Protein AF-A0A165PP33-F1 (afdb_monomer)

Sequence (70 aa):
MGAPLQTRNHILVEYLEFERYRSTLRNASLQVSLTDLLGTREGIAAIAKFIQRSGAFARPATLDVRDHDD

Structure (mmCIF, N/CA/C/O backbone):
data_AF-A0A165PP33-F1
#
_entry.id   AF-A0A165PP33-F1
#
loop_
_atom_site.group_PDB
_atom_site.id
_atom_site.type_symbol
_atom_site.label_atom_id
_atom_site.label_alt_id
_atom_site.label_comp_id
_atom_site.label_asym_id
_atom_site.label_entity_id
_atom_site.label_seq_id
_atom_site.pdbx_PDB_i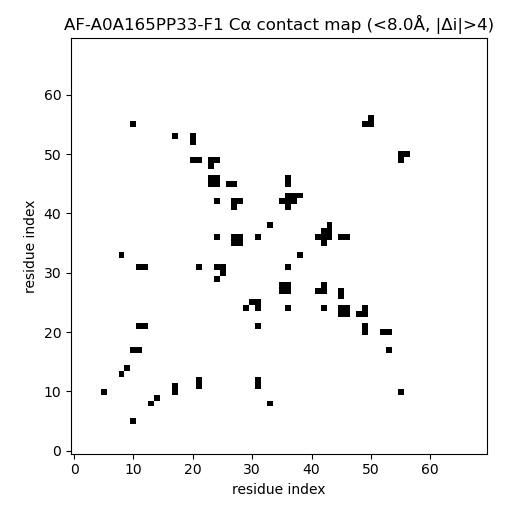ns_code
_atom_site.Cartn_x
_atom_site.Cartn_y
_atom_site.Cartn_z
_atom_site.occupancy
_atom_site.B_iso_or_equiv
_atom_site.auth_seq_id
_atom_site.auth_comp_id
_atom_site.auth_asym_id
_atom_site.auth_atom_id
_atom_site.pdbx_PDB_model_num
ATOM 1 N N . MET A 1 1 ? 23.749 1.554 -16.034 1.00 46.16 1 MET A N 1
ATOM 2 C CA . MET A 1 1 ? 22.595 2.204 -15.377 1.00 46.16 1 MET A CA 1
ATOM 3 C C . MET A 1 1 ? 21.903 1.148 -14.531 1.00 46.16 1 MET A C 1
ATOM 5 O O . MET A 1 1 ? 21.429 0.175 -15.100 1.00 46.16 1 MET A O 1
ATOM 9 N N . GLY A 1 2 ? 21.952 1.260 -13.202 1.00 54.53 2 GLY A N 1
ATOM 10 C CA . GLY A 1 2 ? 21.269 0.313 -12.313 1.00 54.53 2 GLY A CA 1
ATOM 11 C C . GLY A 1 2 ? 19.758 0.522 -12.373 1.00 54.53 2 GLY A C 1
ATOM 12 O O . GLY A 1 2 ? 19.311 1.664 -12.480 1.00 54.53 2 GLY A O 1
ATOM 13 N N . ALA A 1 3 ? 18.980 -0.561 -12.341 1.00 61.91 3 ALA A N 1
ATOM 14 C CA . ALA A 1 3 ? 17.526 -0.460 -12.267 1.00 61.91 3 ALA A CA 1
ATOM 15 C C . ALA A 1 3 ? 17.131 0.360 -11.020 1.00 61.91 3 ALA A C 1
ATOM 17 O O . ALA A 1 3 ? 17.734 0.153 -9.961 1.00 61.91 3 ALA A O 1
ATOM 18 N N . PRO A 1 4 ? 16.153 1.281 -11.112 1.00 63.91 4 PRO A N 1
ATOM 19 C CA . PRO A 1 4 ? 15.664 1.994 -9.941 1.00 63.91 4 PRO A CA 1
ATOM 20 C C . PRO A 1 4 ? 15.217 0.972 -8.896 1.00 63.91 4 PRO A C 1
ATOM 22 O O . PRO A 1 4 ? 14.419 0.084 -9.203 1.00 63.91 4 PRO A O 1
ATOM 25 N N . LEU A 1 5 ? 15.744 1.072 -7.673 1.00 66.50 5 LEU A N 1
ATOM 26 C CA . LEU A 1 5 ? 15.327 0.203 -6.580 1.00 66.50 5 LEU A CA 1
ATOM 27 C C . LEU A 1 5 ? 13.848 0.479 -6.292 1.00 66.50 5 LEU A C 1
ATOM 29 O O . LEU A 1 5 ? 13.501 1.482 -5.668 1.00 66.50 5 LEU A O 1
ATOM 33 N N . GLN A 1 6 ? 12.971 -0.408 -6.755 1.00 69.06 6 GLN A N 1
ATOM 34 C CA . GLN A 1 6 ? 11.546 -0.320 -6.472 1.00 69.06 6 GLN A CA 1
ATOM 35 C C . GLN A 1 6 ? 11.305 -0.726 -5.017 1.00 69.06 6 GLN A C 1
ATOM 37 O O . GLN A 1 6 ? 11.099 -1.893 -4.685 1.00 69.06 6 GLN A O 1
ATOM 42 N N . THR A 1 7 ? 11.384 0.252 -4.118 1.00 81.31 7 THR A N 1
ATOM 43 C CA . THR A 1 7 ? 11.068 0.043 -2.705 1.00 81.31 7 THR A CA 1
ATOM 44 C C . THR A 1 7 ? 9.565 -0.167 -2.519 1.00 81.31 7 THR A C 1
ATOM 46 O O . THR A 1 7 ? 8.747 0.216 -3.358 1.00 81.31 7 THR A O 1
ATOM 49 N N . ARG A 1 8 ? 9.171 -0.749 -1.380 1.00 81.12 8 ARG A N 1
ATOM 50 C CA . ARG A 1 8 ? 7.749 -0.905 -1.025 1.00 81.12 8 ARG A CA 1
ATOM 51 C C . ARG A 1 8 ? 7.008 0.436 -1.026 1.00 81.12 8 ARG A C 1
ATOM 53 O O . ARG A 1 8 ? 5.887 0.493 -1.518 1.00 81.12 8 ARG A O 1
ATOM 60 N N . ASN A 1 9 ? 7.647 1.499 -0.528 1.00 82.00 9 ASN A N 1
ATOM 61 C CA . 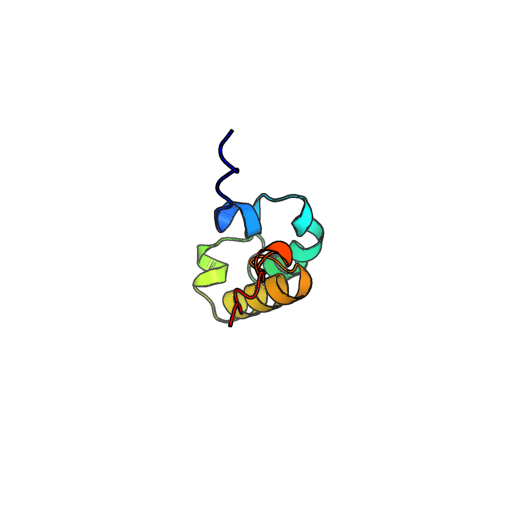ASN A 1 9 ? 7.090 2.851 -0.571 1.00 82.00 9 ASN A CA 1
ATOM 62 C C . ASN A 1 9 ? 6.899 3.321 -2.014 1.00 82.00 9 ASN A C 1
ATOM 64 O O . ASN A 1 9 ? 5.823 3.783 -2.373 1.00 82.00 9 ASN A O 1
ATOM 68 N N . HIS A 1 10 ? 7.908 3.107 -2.858 1.00 79.94 10 HIS A N 1
ATOM 69 C CA . HIS A 1 10 ? 7.834 3.494 -4.257 1.00 79.94 10 HIS A CA 1
ATOM 70 C C . HIS A 1 10 ? 6.663 2.815 -4.976 1.00 79.94 10 HIS A C 1
ATOM 72 O O . HIS A 1 10 ? 5.825 3.479 -5.575 1.00 79.94 10 HIS A O 1
ATOM 78 N N . ILE A 1 11 ? 6.545 1.493 -4.844 1.00 82.50 11 ILE A N 1
ATOM 79 C CA . ILE A 1 11 ? 5.481 0.707 -5.481 1.00 82.50 11 ILE A CA 1
ATOM 80 C C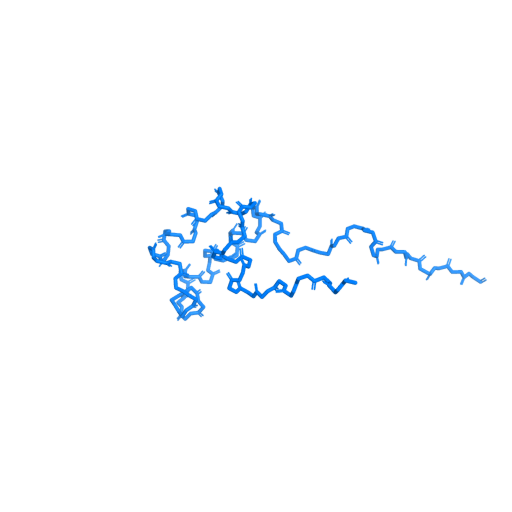 . ILE A 1 11 ? 4.092 1.131 -4.981 1.00 82.50 11 ILE A C 1
ATOM 82 O O . ILE A 1 11 ? 3.173 1.313 -5.777 1.00 82.50 11 ILE A O 1
ATOM 86 N N . LEU A 1 12 ? 3.917 1.305 -3.670 1.00 80.75 12 LEU A N 1
ATOM 87 C CA . LEU A 1 12 ? 2.597 1.564 -3.091 1.00 80.75 12 LEU A CA 1
ATOM 88 C C . LEU A 1 12 ? 2.171 3.036 -3.208 1.00 80.75 12 LEU A C 1
ATOM 90 O O . LEU A 1 12 ? 0.988 3.312 -3.413 1.00 80.75 12 LEU A O 1
ATOM 94 N N . VAL A 1 13 ? 3.114 3.978 -3.146 1.00 80.31 13 VAL A N 1
ATOM 95 C CA . VAL A 1 13 ? 2.824 5.410 -2.945 1.00 80.31 13 VAL A CA 1
ATOM 96 C C . VAL A 1 13 ? 3.255 6.289 -4.119 1.00 80.31 13 VAL A C 1
ATOM 98 O O . VAL A 1 13 ? 2.538 7.227 -4.449 1.00 80.31 13 VAL A O 1
ATOM 101 N N . GLU A 1 14 ? 4.359 5.981 -4.802 1.00 80.00 14 GLU A N 1
ATOM 102 C CA . GLU A 1 14 ? 4.969 6.918 -5.766 1.00 80.00 14 GLU A CA 1
ATOM 103 C C . GLU A 1 14 ? 4.806 6.497 -7.234 1.00 80.00 14 GLU A C 1
ATOM 105 O O . GLU A 1 14 ? 4.665 7.338 -8.118 1.00 80.00 14 GLU A O 1
ATOM 110 N N . TYR A 1 15 ? 4.775 5.195 -7.523 1.00 84.62 15 TYR A N 1
ATOM 111 C CA . TYR A 1 15 ? 4.780 4.670 -8.886 1.00 84.62 15 TYR A CA 1
ATOM 112 C C . TYR A 1 15 ? 3.477 4.975 -9.643 1.00 84.62 15 TYR A C 1
ATOM 114 O O . TYR A 1 15 ? 2.409 4.476 -9.283 1.00 84.62 15 TYR A O 1
ATOM 122 N N . LEU A 1 16 ? 3.550 5.821 -10.672 1.00 82.25 16 LEU A N 1
ATOM 123 C CA . LEU A 1 16 ? 2.376 6.404 -11.335 1.00 82.25 16 LEU A CA 1
ATOM 124 C C . LEU A 1 16 ? 1.465 5.354 -11.994 1.00 82.25 16 LEU A C 1
ATOM 126 O O . LEU A 1 16 ? 0.243 5.472 -11.924 1.00 82.25 16 LEU A O 1
ATOM 130 N N . GLU A 1 17 ? 2.049 4.287 -12.543 1.00 83.44 17 GLU A N 1
ATOM 131 C CA . GLU A 1 17 ? 1.333 3.155 -13.160 1.00 83.44 17 GLU A CA 1
ATOM 132 C C . GLU A 1 17 ? 0.303 2.515 -12.215 1.00 83.44 17 GLU A C 1
ATOM 134 O O . GLU A 1 17 ? -0.711 1.963 -12.651 1.00 83.44 17 GLU A O 1
ATOM 139 N N . PHE A 1 18 ? 0.530 2.610 -10.901 1.00 85.25 18 PHE A N 1
ATOM 140 C CA . PHE A 1 18 ? -0.356 2.029 -9.901 1.00 85.25 18 PHE A CA 1
ATOM 141 C C . PHE A 1 18 ? -1.352 3.012 -9.278 1.00 85.25 18 PHE A C 1
ATOM 143 O O . PHE A 1 18 ? -2.175 2.582 -8.466 1.00 85.25 18 PHE A O 1
ATOM 150 N N . GLU A 1 19 ? -1.365 4.290 -9.681 1.00 85.56 19 GLU A N 1
ATOM 151 C CA . GLU A 1 19 ? -2.281 5.309 -9.135 1.00 85.56 19 GLU A CA 1
ATOM 152 C C . GLU A 1 19 ? -3.746 4.858 -9.218 1.00 85.56 19 GLU A C 1
ATOM 154 O O . GLU A 1 19 ? -4.488 4.945 -8.239 1.00 85.56 19 GLU A O 1
ATOM 159 N N . ARG A 1 20 ? -4.151 4.258 -10.345 1.00 87.56 20 ARG A N 1
ATOM 160 C CA . ARG A 1 20 ? -5.522 3.756 -10.549 1.00 87.56 20 ARG A CA 1
ATOM 161 C C . ARG A 1 20 ? -5.944 2.666 -9.554 1.00 87.56 20 ARG A C 1
ATOM 163 O O . ARG A 1 20 ? -7.137 2.460 -9.346 1.00 87.56 20 ARG A O 1
ATOM 170 N N . TYR A 1 21 ? -4.988 1.969 -8.938 1.00 88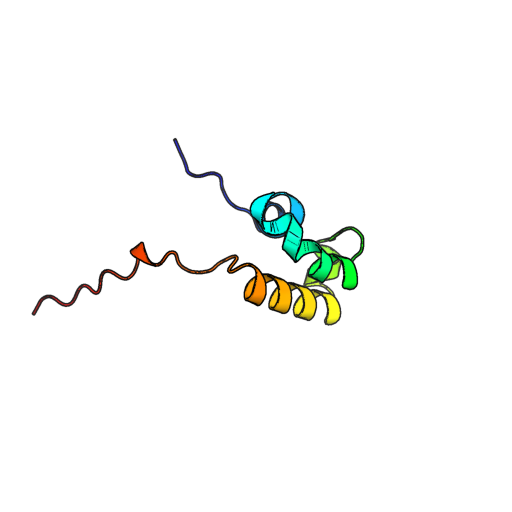.56 21 TYR A N 1
ATOM 171 C CA . TYR A 1 21 ? -5.243 0.919 -7.949 1.00 88.56 21 TYR A CA 1
ATOM 172 C C . TYR A 1 21 ? -5.159 1.437 -6.503 1.00 88.56 21 TYR A C 1
ATOM 174 O O . TYR A 1 21 ? -5.657 0.763 -5.594 1.00 88.56 21 TYR A O 1
ATOM 182 N N . ARG A 1 22 ? -4.607 2.644 -6.276 1.00 88.81 22 ARG A N 1
ATOM 183 C CA . ARG A 1 22 ? -4.426 3.248 -4.939 1.00 88.81 22 ARG A CA 1
ATOM 184 C C . ARG A 1 22 ? -5.722 3.579 -4.221 1.00 88.81 22 ARG A C 1
ATOM 186 O O . ARG A 1 22 ? -5.717 3.629 -2.997 1.00 88.81 22 ARG A O 1
ATOM 193 N N . SER A 1 23 ? -6.838 3.740 -4.931 1.00 88.12 23 SER A N 1
ATOM 194 C CA . SER A 1 23 ? -8.163 3.867 -4.303 1.00 88.12 23 SER A CA 1
ATOM 195 C C . SER A 1 23 ? -8.448 2.714 -3.330 1.00 88.12 23 SER A C 1
ATOM 197 O O . SER A 1 23 ? -9.009 2.923 -2.259 1.00 88.12 23 SER A O 1
ATOM 199 N N . THR A 1 24 ? -7.958 1.513 -3.647 1.00 90.19 24 THR A N 1
ATOM 200 C CA . THR A 1 24 ? -8.059 0.332 -2.780 1.00 90.19 24 THR A CA 1
ATOM 201 C C . THR A 1 24 ? -7.301 0.515 -1.465 1.00 90.19 24 THR A C 1
ATOM 203 O O . THR A 1 24 ? -7.793 0.097 -0.422 1.00 90.19 24 THR A O 1
ATOM 206 N N . LEU A 1 25 ? -6.130 1.159 -1.508 1.00 90.81 25 LEU A N 1
ATOM 207 C CA . LEU A 1 25 ? -5.321 1.460 -0.325 1.00 90.81 25 LEU A CA 1
ATOM 208 C C . LEU A 1 25 ? -5.919 2.624 0.475 1.00 90.81 25 LEU A C 1
ATOM 210 O O . LEU A 1 25 ? -5.979 2.552 1.699 1.00 90.81 25 LEU A O 1
ATOM 214 N N . ARG A 1 26 ? -6.435 3.653 -0.215 1.00 90.75 26 ARG A N 1
ATOM 215 C CA . ARG A 1 26 ? -7.079 4.829 0.400 1.00 90.75 26 ARG A CA 1
ATOM 216 C C . ARG A 1 26 ? -8.304 4.4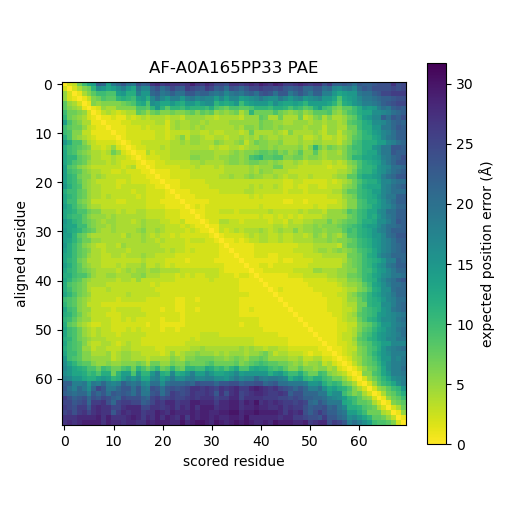73 1.243 1.00 90.75 26 ARG A C 1
ATOM 218 O O . ARG A 1 26 ? -8.574 5.155 2.223 1.00 90.75 26 ARG A O 1
ATOM 225 N N . ASN A 1 27 ? -8.992 3.379 0.912 1.00 87.38 27 ASN A N 1
ATOM 226 C CA . ASN A 1 27 ? -10.094 2.855 1.723 1.00 87.38 27 ASN A CA 1
ATOM 227 C C . ASN A 1 27 ? -9.653 2.355 3.111 1.00 87.38 27 ASN A C 1
ATOM 229 O O . ASN A 1 27 ? -10.481 2.311 4.014 1.00 87.38 27 ASN A O 1
ATOM 233 N N . ALA A 1 28 ? -8.388 1.954 3.275 1.00 88.56 28 ALA A N 1
ATOM 234 C CA . ALA A 1 28 ? -7.835 1.491 4.551 1.00 88.56 28 ALA A CA 1
ATOM 235 C C . ALA A 1 28 ? -6.955 2.548 5.240 1.00 88.56 28 ALA A C 1
ATOM 237 O O . ALA A 1 28 ? -6.925 2.616 6.462 1.00 88.56 28 ALA A O 1
ATOM 238 N N . SER A 1 29 ? -6.259 3.390 4.473 1.00 89.81 29 SER A N 1
ATOM 239 C CA . SER A 1 29 ? -5.515 4.543 4.986 1.00 89.81 29 SER A CA 1
ATOM 240 C C . SER A 1 29 ? -5.589 5.674 3.968 1.00 89.81 29 SER A C 1
ATOM 242 O O . SER A 1 29 ? -5.012 5.571 2.886 1.00 89.81 29 SER A O 1
ATOM 244 N N . LEU A 1 30 ? -6.280 6.767 4.309 1.00 86.44 30 LEU A N 1
ATOM 245 C CA . LEU A 1 30 ? -6.486 7.914 3.411 1.00 86.44 30 LEU A CA 1
ATOM 246 C C . LEU A 1 30 ? -5.167 8.490 2.878 1.00 86.44 30 LEU A C 1
ATOM 248 O O . LEU A 1 30 ? -5.090 8.896 1.719 1.00 86.44 30 LEU A O 1
ATOM 252 N N . GLN A 1 31 ? -4.129 8.486 3.716 1.00 86.69 31 GLN A N 1
ATOM 253 C CA . GLN A 1 31 ? -2.789 8.966 3.375 1.00 86.69 31 GLN A CA 1
ATOM 254 C C . GLN A 1 31 ? -1.879 7.866 2.807 1.00 86.69 31 GLN A C 1
ATOM 256 O O . GLN A 1 31 ? -0.722 8.136 2.506 1.00 86.69 31 GLN A O 1
ATOM 261 N N . VAL A 1 32 ? -2.381 6.634 2.647 1.00 86.38 32 VAL A N 1
ATOM 262 C CA . VAL A 1 32 ? -1.604 5.469 2.187 1.00 86.38 32 VAL A CA 1
ATOM 263 C C . VAL A 1 32 ? -0.362 5.259 3.073 1.00 86.38 32 VAL A C 1
ATOM 265 O O . VAL A 1 32 ? 0.726 4.934 2.604 1.00 86.38 32 VAL A O 1
ATOM 268 N N . SER A 1 33 ? -0.522 5.466 4.385 1.00 87.62 33 SER A N 1
ATOM 269 C CA . SER A 1 33 ? 0.547 5.295 5.371 1.00 87.62 33 SER A CA 1
ATOM 270 C C . SER A 1 33 ? 0.972 3.831 5.430 1.00 87.62 33 SER A C 1
ATOM 272 O O . SER A 1 33 ? 0.157 2.951 5.707 1.00 87.62 33 SER A O 1
ATOM 274 N N . LEU A 1 34 ? 2.259 3.553 5.204 1.00 87.44 34 LEU A N 1
ATOM 275 C CA . LEU A 1 34 ? 2.796 2.193 5.311 1.00 87.44 34 LEU A CA 1
ATOM 276 C C . LEU A 1 34 ? 2.585 1.597 6.705 1.00 87.44 34 LEU A C 1
ATOM 278 O O . LEU A 1 34 ? 2.312 0.404 6.813 1.00 87.44 34 LEU A O 1
ATOM 282 N N . THR A 1 35 ? 2.682 2.417 7.752 1.00 89.56 35 THR A N 1
ATOM 283 C CA . THR A 1 35 ? 2.456 1.985 9.135 1.00 89.56 35 THR A CA 1
ATOM 284 C C . THR A 1 35 ? 1.025 1.497 9.324 1.00 89.56 35 TH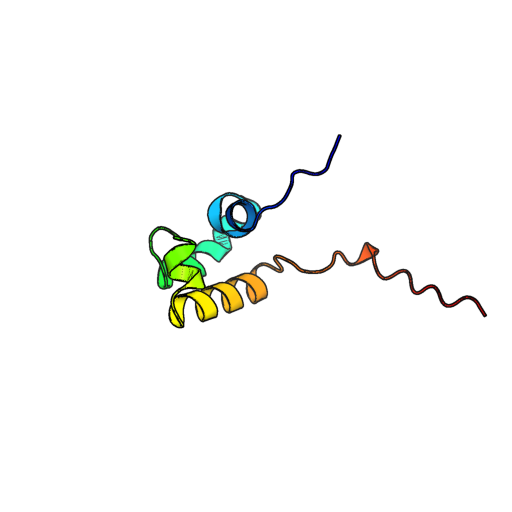R A C 1
ATOM 286 O O . THR A 1 35 ? 0.828 0.420 9.876 1.00 89.56 35 THR A O 1
ATOM 289 N N . ASP A 1 36 ? 0.032 2.220 8.804 1.00 88.19 36 ASP A N 1
ATOM 290 C CA . ASP A 1 36 ? -1.376 1.822 8.930 1.00 88.19 36 ASP A CA 1
ATOM 291 C C . ASP A 1 36 ? -1.687 0.609 8.052 1.00 88.19 36 ASP A C 1
ATOM 293 O O . ASP A 1 36 ? -2.367 -0.329 8.473 1.00 88.19 36 ASP A O 1
ATOM 297 N N . LEU A 1 37 ? -1.162 0.609 6.824 1.00 91.19 37 LEU A N 1
ATOM 298 C CA . LEU A 1 37 ? -1.405 -0.452 5.857 1.00 91.19 37 LEU A CA 1
ATOM 299 C C . LEU A 1 37 ? -0.776 -1.786 6.285 1.00 91.19 37 LEU A C 1
ATOM 301 O O . LEU A 1 37 ? -1.342 -2.838 6.008 1.00 91.19 37 LEU A O 1
ATOM 305 N N . LEU A 1 38 ? 0.374 -1.767 6.959 1.00 90.38 38 LEU A N 1
ATOM 306 C CA . LEU A 1 38 ? 1.035 -2.980 7.455 1.00 90.38 38 LEU A CA 1
ATOM 307 C C . LEU A 1 38 ? 0.674 -3.308 8.909 1.00 90.38 38 LEU A C 1
ATOM 309 O O . LEU A 1 38 ? 0.812 -4.457 9.320 1.00 90.38 38 LEU A O 1
ATOM 313 N N . GLY A 1 39 ? 0.228 -2.317 9.681 1.00 91.81 39 GLY A N 1
ATOM 314 C CA . GLY A 1 39 ? -0.078 -2.447 11.105 1.00 91.81 39 GLY A CA 1
ATOM 315 C C . GLY A 1 39 ? -1.517 -2.854 11.415 1.00 91.81 39 GLY A C 1
ATOM 316 O O . GLY A 1 39 ? -1.814 -3.182 12.561 1.00 91.81 39 GLY A O 1
ATOM 317 N N . THR A 1 40 ? -2.413 -2.853 10.423 1.00 93.44 40 THR A N 1
ATOM 318 C CA . THR A 1 40 ? -3.837 -3.173 10.610 1.00 93.44 40 THR A CA 1
ATOM 319 C C . THR A 1 40 ? -4.290 -4.317 9.713 1.00 93.44 40 THR A C 1
ATOM 321 O O . THR A 1 40 ? -3.754 -4.550 8.627 1.00 93.44 40 THR A O 1
ATOM 324 N N . ARG A 1 41 ? -5.321 -5.046 10.149 1.00 94.06 41 ARG A N 1
ATOM 325 C CA . ARG A 1 41 ? -5.881 -6.163 9.378 1.00 94.06 41 ARG A CA 1
ATOM 326 C C . ARG A 1 41 ? -6.548 -5.669 8.093 1.00 94.06 41 ARG A C 1
ATOM 328 O O . ARG A 1 41 ? -6.438 -6.307 7.046 1.00 94.06 41 ARG A O 1
ATOM 335 N N . GLU A 1 42 ? -7.202 -4.518 8.171 1.00 92.88 42 GLU A N 1
ATOM 336 C CA . GLU A 1 42 ? -7.832 -3.805 7.064 1.00 92.88 42 GLU A CA 1
ATOM 337 C C . GLU A 1 42 ? -6.782 -3.357 6.045 1.00 92.88 42 GLU A C 1
ATOM 339 O O . GLU A 1 42 ? -6.952 -3.574 4.843 1.00 92.88 42 GLU A O 1
ATOM 344 N N . GLY A 1 43 ? -5.664 -2.809 6.527 1.00 93.38 43 GLY A N 1
ATOM 345 C CA . GLY A 1 43 ? -4.507 -2.442 5.723 1.00 93.38 43 GLY A CA 1
ATOM 346 C C . GLY A 1 43 ? -3.914 -3.624 4.958 1.00 93.38 43 GLY A C 1
ATOM 347 O O . GLY A 1 43 ? -3.755 -3.554 3.736 1.00 93.38 43 GLY A O 1
ATOM 348 N N . ILE A 1 44 ? -3.675 -4.747 5.643 1.00 94.31 44 ILE A N 1
ATOM 349 C CA . ILE A 1 44 ? -3.143 -5.970 5.024 1.00 94.31 44 ILE A CA 1
ATOM 350 C C . ILE A 1 44 ? -4.104 -6.482 3.940 1.00 94.31 44 ILE A C 1
ATOM 352 O O . ILE A 1 44 ? -3.676 -6.826 2.834 1.00 94.31 44 ILE A O 1
ATOM 356 N N . ALA A 1 45 ? -5.412 -6.483 4.211 1.00 95.19 45 ALA A N 1
ATOM 357 C CA . ALA A 1 45 ? -6.420 -6.881 3.231 1.00 95.19 45 ALA A CA 1
ATOM 358 C C . ALA A 1 45 ? -6.471 -5.932 2.018 1.00 95.19 45 ALA A C 1
ATOM 360 O O . ALA A 1 45 ? -6.668 -6.380 0.883 1.00 95.19 45 ALA A O 1
ATOM 361 N N . ALA A 1 46 ? -6.280 -4.629 2.230 1.00 94.00 46 ALA A N 1
ATOM 362 C CA . ALA A 1 46 ? -6.202 -3.643 1.158 1.00 94.00 46 ALA A CA 1
ATOM 363 C C . ALA A 1 46 ? -4.947 -3.832 0.292 1.00 94.00 46 ALA A C 1
ATOM 365 O O . ALA A 1 46 ? -5.060 -3.797 -0.935 1.00 94.00 46 ALA A O 1
ATOM 366 N N . ILE A 1 47 ? -3.785 -4.111 0.897 1.00 93.31 47 ILE A N 1
ATOM 367 C CA . ILE A 1 47 ? -2.550 -4.442 0.167 1.00 93.31 47 ILE A CA 1
ATOM 368 C C . ILE A 1 47 ? -2.751 -5.706 -0.675 1.00 93.31 47 ILE A C 1
ATOM 370 O O . ILE A 1 47 ? -2.399 -5.712 -1.852 1.0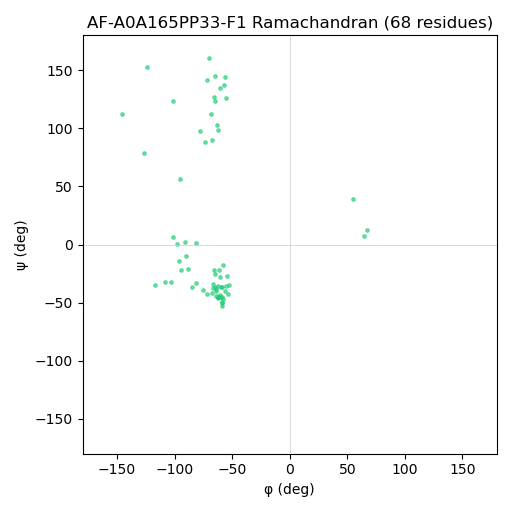0 93.31 47 ILE A O 1
ATOM 374 N N . ALA A 1 48 ? -3.357 -6.757 -0.119 1.00 93.06 48 ALA A N 1
ATOM 375 C CA . ALA A 1 48 ? -3.613 -7.990 -0.864 1.00 93.06 48 ALA A CA 1
ATOM 376 C C . ALA A 1 48 ? -4.480 -7.736 -2.112 1.00 93.06 48 ALA A C 1
ATOM 378 O O . ALA A 1 48 ? -4.148 -8.184 -3.211 1.00 93.06 48 ALA A O 1
ATOM 379 N N . LYS A 1 49 ? -5.557 -6.950 -1.969 1.00 93.88 49 LYS A N 1
ATOM 380 C CA . LYS A 1 49 ? -6.410 -6.540 -3.098 1.00 93.88 49 LYS A CA 1
ATOM 381 C C . LYS A 1 49 ? -5.662 -5.666 -4.103 1.00 93.88 49 LYS A C 1
ATOM 383 O O . LYS A 1 49 ? -5.870 -5.819 -5.305 1.00 93.88 49 LYS A O 1
ATOM 388 N N . PHE A 1 50 ? -4.814 -4.754 -3.627 1.00 92.69 50 PHE A N 1
ATOM 389 C CA . PHE A 1 50 ? -3.970 -3.931 -4.486 1.00 92.69 50 PHE A CA 1
ATOM 390 C C . PHE A 1 50 ? -3.060 -4.812 -5.344 1.00 92.69 50 PHE A C 1
ATOM 392 O O . PHE A 1 50 ? -3.115 -4.688 -6.560 1.00 92.69 50 PHE A O 1
ATOM 399 N N . ILE A 1 51 ? -2.310 -5.737 -4.736 1.00 91.50 51 ILE A N 1
ATOM 400 C CA . ILE A 1 51 ? -1.392 -6.656 -5.432 1.00 91.50 51 ILE A CA 1
ATOM 401 C C . ILE A 1 51 ? -2.140 -7.490 -6.475 1.00 91.50 51 ILE A C 1
ATOM 403 O O . ILE A 1 51 ? -1.710 -7.569 -7.622 1.00 91.50 51 ILE A O 1
ATOM 407 N N . GLN A 1 52 ? -3.293 -8.056 -6.107 1.00 90.81 52 GLN A N 1
ATOM 408 C CA . GLN A 1 52 ? -4.108 -8.856 -7.025 1.00 90.81 52 GLN A CA 1
ATOM 409 C C . GLN A 1 52 ? -4.567 -8.059 -8.256 1.00 90.81 52 GLN A C 1
ATOM 411 O O . GLN A 1 52 ? -4.645 -8.611 -9.349 1.00 90.81 52 GLN A O 1
ATOM 416 N N . ARG A 1 53 ? -4.888 -6.770 -8.089 1.00 90.81 53 ARG A N 1
ATOM 417 C CA . ARG A 1 53 ? -5.383 -5.915 -9.179 1.00 90.81 53 ARG A CA 1
ATOM 418 C C . ARG A 1 53 ? -4.272 -5.294 -10.015 1.00 90.81 53 ARG A C 1
ATOM 420 O O . ARG A 1 53 ? -4.460 -5.113 -11.212 1.00 90.81 53 ARG A O 1
ATOM 427 N N . SER A 1 54 ? -3.162 -4.921 -9.387 1.00 87.75 54 SER A N 1
ATOM 428 C CA . SER A 1 54 ? -2.063 -4.218 -10.046 1.00 87.75 54 SER A CA 1
ATOM 429 C C . SER A 1 54 ? -1.039 -5.157 -10.672 1.00 87.75 54 SER A C 1
ATOM 431 O O . SER A 1 54 ? -0.282 -4.725 -11.536 1.00 87.75 54 SER A O 1
ATOM 433 N N . GLY A 1 55 ? -0.975 -6.417 -10.227 1.00 87.12 55 GLY A N 1
ATOM 434 C CA . GLY A 1 55 ? 0.122 -7.319 -10.577 1.00 87.12 55 GLY A CA 1
ATOM 435 C C . GLY A 1 55 ? 1.465 -6.881 -9.982 1.00 87.12 55 GLY A C 1
ATOM 436 O O . GLY A 1 55 ? 2.510 -7.395 -10.378 1.00 87.12 55 GLY A O 1
ATOM 437 N N . ALA A 1 56 ? 1.466 -5.929 -9.039 1.00 86.12 56 ALA A N 1
ATOM 438 C CA . ALA A 1 56 ? 2.679 -5.506 -8.354 1.00 86.12 56 ALA A CA 1
ATOM 439 C C . ALA A 1 56 ? 3.359 -6.710 -7.688 1.00 86.12 56 ALA A C 1
ATOM 441 O O . ALA A 1 56 ? 2.691 -7.599 -7.165 1.00 86.12 56 ALA A O 1
ATOM 442 N N . PHE A 1 57 ? 4.692 -6.721 -7.680 1.00 79.25 57 PHE A N 1
ATOM 443 C CA . PHE A 1 57 ? 5.509 -7.824 -7.155 1.00 79.25 57 PHE A CA 1
ATOM 444 C C . PHE A 1 57 ? 5.375 -9.164 -7.907 1.00 79.25 57 PHE A C 1
ATOM 446 O O . PHE A 1 57 ? 5.947 -10.159 -7.460 1.00 79.25 57 PHE A O 1
ATOM 453 N N . ALA A 1 58 ? 4.673 -9.217 -9.046 1.00 80.06 58 ALA A N 1
ATOM 454 C CA . ALA A 1 58 ? 4.683 -10.400 -9.899 1.00 80.06 58 ALA A CA 1
ATOM 455 C C . ALA A 1 58 ? 6.083 -10.644 -10.483 1.00 80.06 58 ALA A C 1
ATOM 457 O O . ALA A 1 58 ? 6.815 -9.708 -10.817 1.00 80.06 58 ALA A O 1
ATOM 458 N N . ARG A 1 59 ? 6.449 -11.921 -10.637 1.00 75.06 59 ARG A N 1
ATOM 459 C CA . ARG A 1 59 ? 7.657 -12.293 -11.377 1.00 75.06 59 ARG A CA 1
ATOM 460 C C . ARG A 1 59 ? 7.445 -11.910 -12.850 1.00 75.06 59 ARG A C 1
ATOM 462 O O . ARG A 1 59 ? 6.436 -12.326 -13.420 1.00 75.06 59 ARG A O 1
ATOM 469 N N . PRO A 1 60 ? 8.352 -11.146 -13.480 1.00 64.12 60 PRO A N 1
ATOM 470 C CA . PRO A 1 60 ? 8.265 -10.903 -14.912 1.00 64.12 60 PRO A CA 1
ATOM 471 C C . PRO A 1 60 ? 8.369 -12.242 -15.650 1.00 64.12 60 PRO A C 1
ATOM 473 O O . PRO A 1 60 ? 9.212 -13.077 -15.319 1.00 64.12 60 PRO A O 1
ATOM 476 N N . ALA A 1 61 ? 7.499 -12.450 -16.639 1.00 63.91 61 ALA A N 1
ATOM 477 C CA . ALA A 1 61 ? 7.343 -13.726 -17.344 1.00 63.91 61 ALA A CA 1
ATOM 478 C C . ALA A 1 61 ? 8.635 -14.239 -18.016 1.00 63.91 61 ALA A C 1
ATOM 480 O O . ALA A 1 61 ? 8.752 -15.417 -18.323 1.00 63.91 61 ALA A O 1
ATOM 481 N N . THR A 1 62 ? 9.630 -13.374 -18.213 1.00 57.06 62 THR A N 1
ATOM 482 C CA . THR A 1 62 ? 10.892 -13.671 -18.902 1.00 57.06 62 THR A CA 1
ATOM 483 C C . THR A 1 62 ? 11.952 -14.372 -18.043 1.00 57.06 62 THR A C 1
ATOM 485 O O . THR A 1 62 ? 13.049 -14.606 -18.534 1.00 57.06 62 THR A 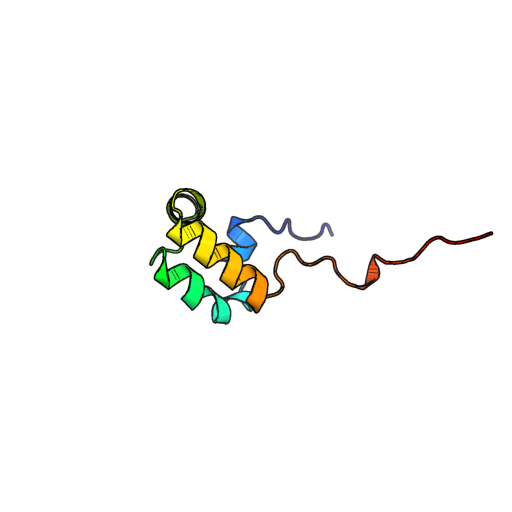O 1
ATOM 488 N N . LEU A 1 63 ? 11.671 -14.691 -16.773 1.00 58.25 63 LEU A N 1
ATOM 489 C CA . LEU A 1 63 ? 12.592 -15.432 -15.891 1.00 58.25 63 LEU A CA 1
ATOM 490 C C . LEU A 1 63 ? 12.240 -16.922 -15.729 1.00 58.25 63 LEU A C 1
ATOM 492 O O . LEU A 1 63 ? 12.876 -17.599 -14.926 1.00 58.25 63 LEU A O 1
ATOM 496 N N . ASP A 1 64 ? 11.260 -17.439 -16.476 1.00 57.16 64 ASP A N 1
ATOM 497 C CA . ASP A 1 64 ? 10.972 -18.881 -16.562 1.00 57.16 64 ASP A CA 1
ATOM 498 C C . ASP A 1 64 ? 11.681 -19.494 -17.784 1.00 57.16 64 ASP A C 1
ATOM 500 O O . ASP A 1 64 ? 11.060 -20.063 -18.678 1.00 57.16 64 ASP A O 1
ATOM 504 N N . VAL A 1 65 ? 13.008 -19.341 -17.867 1.00 59.97 65 VAL A N 1
ATOM 505 C CA . VAL A 1 65 ? 13.806 -20.260 -18.687 1.00 59.97 65 VAL A CA 1
ATOM 506 C C . VAL A 1 65 ? 13.942 -21.516 -17.846 1.00 59.97 65 VAL A C 1
ATOM 508 O O . VAL A 1 65 ? 14.729 -21.577 -16.904 1.00 59.97 65 VAL A O 1
ATOM 511 N N . ARG A 1 66 ? 13.081 -22.489 -18.134 1.00 58.09 66 ARG A N 1
ATOM 512 C CA . ARG A 1 66 ? 13.242 -23.859 -17.665 1.00 58.09 66 ARG A CA 1
ATOM 513 C C . ARG A 1 66 ? 14.537 -24.389 -18.266 1.0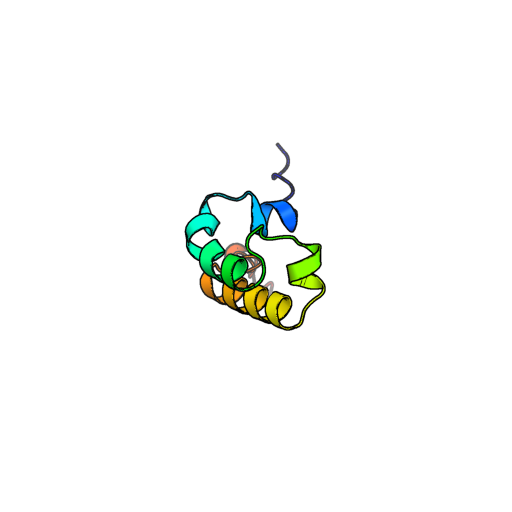0 58.09 66 ARG A C 1
ATOM 515 O O . ARG A 1 66 ? 14.558 -24.788 -19.424 1.00 58.09 66 ARG A O 1
ATOM 522 N N . ASP A 1 67 ? 15.597 -24.348 -17.473 1.00 58.06 67 ASP A N 1
ATOM 523 C CA . ASP A 1 67 ? 16.796 -25.144 -17.694 1.00 58.06 67 ASP A CA 1
ATOM 524 C C . ASP A 1 67 ? 16.389 -26.608 -17.464 1.00 58.06 67 ASP A C 1
ATOM 526 O O . ASP A 1 67 ? 16.294 -27.099 -16.338 1.00 58.06 67 ASP A O 1
ATOM 530 N N . HIS A 1 68 ? 15.955 -27.249 -18.542 1.00 59.88 68 HIS A N 1
ATOM 531 C CA . HIS A 1 68 ? 15.791 -28.689 -18.626 1.00 59.88 68 HIS A CA 1
ATOM 532 C C . HIS A 1 68 ? 16.570 -29.120 -19.860 1.00 59.88 68 HIS A C 1
ATOM 534 O O . HIS A 1 68 ? 15.996 -29.262 -20.938 1.00 59.88 68 HIS A O 1
ATOM 540 N N . ASP A 1 69 ? 17.885 -29.214 -19.693 1.00 52.62 69 ASP A N 1
ATOM 541 C CA . ASP A 1 69 ? 18.768 -29.904 -20.625 1.00 52.62 69 ASP A CA 1
ATOM 542 C C . ASP A 1 69 ? 19.090 -31.272 -19.998 1.00 52.62 69 ASP A C 1
ATOM 544 O O . ASP A 1 69 ? 19.470 -31.347 -18.824 1.00 52.62 69 ASP A O 1
ATOM 548 N N . ASP A 1 70 ? 18.790 -32.322 -20.763 1.00 53.00 70 ASP A N 1
ATOM 549 C CA . ASP A 1 70 ? 18.984 -33.756 -20.491 1.00 53.00 70 ASP A CA 1
ATOM 550 C C . ASP A 1 70 ? 20.450 -34.168 -20.710 1.00 53.00 70 ASP A C 1
ATOM 552 O O . ASP A 1 70 ? 21.033 -33.747 -21.738 1.00 53.00 70 ASP A O 1
#

Secondary structure (DSSP, 8-state):
-PPP---HHIIIII-GGGHHHHHHHHTT-TT--HHHHHHSHHHHHHHHHHHHHH-TTPPPGGG-------

Foldseek 3Di:
DDDPPCDPCCQQPPPPLLPVLNVLQCVQPVNSDPCSLVVDPSSVVSVVSSCVVSVPPPDDPVPPPPPDDD

pLDDT: mean 80.69, std 13.22, range [46.16, 95.19]

Solvent-accessible surface area (backbone atoms only — not comparable to full-atom values): 4427 Å² total; per-residue (Å²): 135,81,79,80,82,79,42,73,62,40,59,72,73,63,41,70,92,42,53,87,48,38,62,48,36,35,76,56,26,80,81,58,41,64,66,53,30,72,70,33,73,59,13,44,53,21,50,53,54,32,34,73,73,67,53,59,92,58,79,65,81,88,72,74,74,78,88,78,84,132

Organism: NCBI:txid1314781

Radius of gyration: 15.16 Å; Cα contacts (8 Å, |Δi|>4): 53; chains: 1; bounding box: 33×43×32 Å

Mean predicted aligned error: 8.66 Å